Protein AF-A0A7K3GV47-F1 (afdb_monomer_lite)

Radius of gyration: 21.86 Å; chains: 1; bounding box: 59×22×57 Å

Secondary structure (DSSP, 8-state):
-PPEETTTTEEPPPHHHHHHHHHHHHHHHS--PPPHHHHHHHHHHHHHHHHHHHHHHHHHHHHHHHHHHHHHTTTTTHHHHHHHHHHHHHTTPPPPHHHHHHHHHTTTSHHHHHHHHHTSPPPPPPPP-----

Foldseek 3Di:
DFDDDDLQLATDDDPLLVVLVVVVVVCVVPPDDDDPVSVVSNVVSVVVVVVSVVSNVVSVVVLVVVLVVLLVPPPVSVVVNLVSVVVCVVSVHQDDPSLLVSLVVVCVDPSSVVSNVVNDDPDPPDPPPPDDD

Structure (mmCIF, N/CA/C/O backbone):
data_AF-A0A7K3GV47-F1
#
_entry.id   AF-A0A7K3GV47-F1
#
loop_
_atom_site.group_PDB
_atom_site.id
_atom_site.type_symbol
_atom_site.label_atom_id
_atom_site.label_alt_id
_atom_site.label_comp_id
_atom_site.label_asym_id
_atom_site.label_entity_id
_atom_site.label_seq_id
_atom_site.pdbx_PDB_ins_code
_atom_site.Cartn_x
_atom_site.Cartn_y
_atom_site.Cartn_z
_atom_site.occupancy
_atom_site.B_iso_or_equiv
_atom_site.auth_seq_id
_atom_site.auth_comp_id
_atom_site.auth_asym_id
_atom_site.auth_atom_id
_atom_site.pdbx_PDB_model_num
ATOM 1 N N . MET A 1 1 ? -1.415 2.632 23.707 1.00 50.28 1 MET A N 1
ATOM 2 C CA . MET A 1 1 ? -0.421 3.360 22.890 1.00 50.28 1 MET A CA 1
ATOM 3 C C . MET A 1 1 ? -0.250 2.549 21.623 1.00 50.28 1 MET A C 1
ATOM 5 O O . MET A 1 1 ? 0.336 1.471 21.695 1.00 50.28 1 MET A O 1
ATOM 9 N N . PRO A 1 2 ? -0.820 3.017 20.509 1.00 58.38 2 PRO A N 1
ATOM 10 C CA . PRO A 1 2 ? -0.684 2.372 19.213 1.00 58.38 2 PRO A CA 1
ATOM 11 C C . PRO A 1 2 ? 0.798 2.353 18.831 1.00 58.38 2 PRO A C 1
ATOM 13 O O . PRO A 1 2 ? 1.497 3.357 18.971 1.00 58.38 2 PRO A O 1
ATOM 16 N N . THR A 1 3 ? 1.301 1.192 18.425 1.00 55.56 3 THR A N 1
ATOM 17 C CA . THR A 1 3 ? 2.709 1.010 18.069 1.00 55.56 3 THR A CA 1
ATOM 18 C C . THR A 1 3 ? 2.894 1.166 16.560 1.00 55.56 3 THR A C 1
ATOM 20 O O . THR A 1 3 ? 2.091 0.637 15.784 1.00 55.56 3 THR A O 1
ATOM 23 N N . PRO A 1 4 ? 3.935 1.887 16.106 1.00 55.78 4 PRO A N 1
ATOM 24 C CA . PRO A 1 4 ? 4.261 1.937 14.689 1.00 55.78 4 PRO A CA 1
ATOM 25 C C . PRO A 1 4 ? 4.755 0.555 14.241 1.00 55.78 4 PRO A C 1
ATOM 27 O O . PRO A 1 4 ? 5.655 -0.014 14.858 1.00 55.78 4 PRO A O 1
ATOM 30 N N . TYR A 1 5 ? 4.186 0.014 13.162 1.00 53.00 5 TYR A N 1
ATOM 31 C CA . TYR A 1 5 ? 4.693 -1.196 12.513 1.00 53.00 5 TYR A CA 1
ATOM 32 C C . TYR A 1 5 ? 5.016 -0.939 11.040 1.00 53.00 5 TYR A C 1
ATOM 34 O O . TYR A 1 5 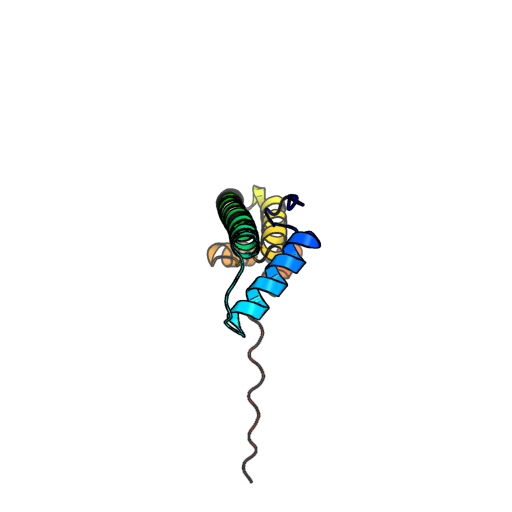? 4.199 -0.417 10.282 1.00 53.00 5 TYR A O 1
ATOM 42 N N . GLY A 1 6 ? 6.200 -1.410 10.636 1.00 53.53 6 GLY A N 1
ATOM 43 C CA . GLY A 1 6 ? 6.650 -1.494 9.247 1.00 53.53 6 GLY A CA 1
ATOM 44 C C . GLY A 1 6 ? 7.177 -0.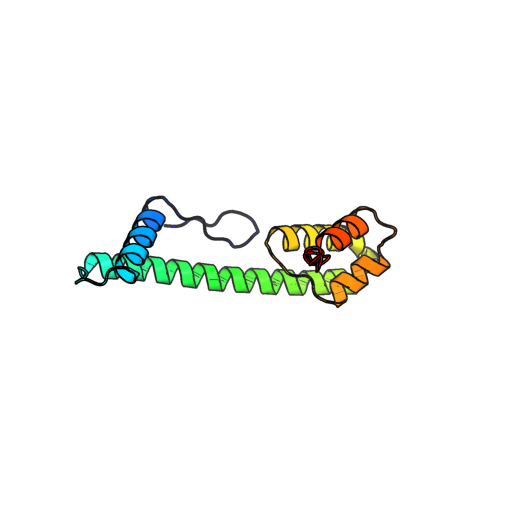184 8.655 1.00 53.53 6 GLY A C 1
ATOM 45 O O . GLY A 1 6 ? 6.874 0.911 9.117 1.00 53.53 6 GLY A O 1
ATOM 46 N N . THR A 1 7 ? 7.931 -0.300 7.562 1.00 55.22 7 THR A N 1
ATOM 47 C CA . THR A 1 7 ? 8.474 0.807 6.744 1.00 55.22 7 THR A CA 1
ATOM 48 C C . THR A 1 7 ? 7.409 1.716 6.108 1.00 55.22 7 THR A C 1
ATOM 50 O O . THR A 1 7 ? 7.749 2.657 5.400 1.00 55.22 7 THR A O 1
ATOM 53 N N . ARG A 1 8 ? 6.115 1.454 6.344 1.00 59.69 8 ARG A N 1
ATOM 54 C CA . ARG A 1 8 ? 4.981 2.005 5.582 1.00 59.69 8 ARG A CA 1
ATOM 55 C C . ARG A 1 8 ? 4.220 3.138 6.279 1.00 59.69 8 ARG A C 1
ATOM 57 O O . ARG A 1 8 ? 3.255 3.638 5.712 1.00 59.69 8 ARG A O 1
ATOM 64 N N . GLY A 1 9 ? 4.615 3.535 7.492 1.00 60.41 9 GLY A N 1
ATOM 65 C CA . GLY A 1 9 ? 4.028 4.704 8.163 1.00 60.41 9 GLY A CA 1
ATOM 66 C C . GLY A 1 9 ? 2.566 4.555 8.590 1.00 60.41 9 GLY A C 1
ATOM 67 O O . GLY A 1 9 ? 1.866 5.556 8.709 1.00 60.41 9 GLY A O 1
ATOM 68 N N . GLY A 1 10 ? 2.082 3.321 8.751 1.00 65.00 10 GLY A N 1
ATOM 69 C CA . GLY A 1 10 ? 0.716 3.032 9.185 1.00 65.00 10 GLY A CA 1
ATOM 70 C C . GLY A 1 10 ? 0.607 2.846 10.699 1.00 65.00 10 GLY A C 1
ATOM 71 O O . GLY A 1 10 ? 1.544 2.393 11.356 1.00 65.00 10 GLY A O 1
ATOM 72 N N . MET A 1 11 ? -0.568 3.157 11.243 1.00 73.31 11 MET A N 1
ATOM 73 C CA . MET A 1 11 ? -0.922 2.905 12.639 1.00 73.31 11 MET A CA 1
ATOM 74 C C . MET A 1 11 ? -1.562 1.522 12.787 1.00 73.31 11 MET A C 1
ATOM 76 O O . MET A 1 11 ? -2.471 1.176 12.032 1.00 73.31 11 MET A O 1
ATOM 80 N N . ALA A 1 12 ? -1.132 0.752 13.787 1.00 77.56 12 ALA A N 1
ATOM 81 C CA . ALA A 1 12 ? -1.847 -0.438 14.234 1.00 77.56 12 ALA A CA 1
ATOM 82 C C . ALA A 1 12 ? -2.675 -0.098 15.482 1.00 77.56 12 ALA A C 1
ATOM 84 O O . ALA A 1 12 ? -2.148 0.434 16.460 1.00 77.56 12 ALA A O 1
ATOM 85 N N . PHE A 1 13 ? -3.972 -0.406 15.458 1.00 78.81 13 PHE A N 1
ATOM 86 C CA . PHE A 1 13 ? -4.830 -0.241 16.630 1.00 78.81 13 PHE A CA 1
ATOM 87 C C . PHE A 1 13 ? -4.715 -1.448 17.561 1.00 78.81 13 PHE A C 1
ATOM 89 O O . PHE A 1 13 ? -4.843 -2.592 17.122 1.00 78.81 13 PHE A O 1
ATOM 96 N N . GLY A 1 14 ? -4.534 -1.191 18.856 1.00 84.94 14 GLY A N 1
ATOM 97 C CA . GLY A 1 14 ? -4.707 -2.200 19.891 1.00 84.94 14 GLY A CA 1
ATOM 98 C C . GLY A 1 14 ? -6.183 -2.425 20.221 1.00 84.94 14 GLY A C 1
ATOM 99 O O . GLY A 1 14 ? -7.076 -1.691 19.789 1.00 84.94 14 GLY A O 1
ATOM 100 N N . ALA A 1 15 ? -6.458 -3.451 21.030 1.00 88.56 15 ALA A N 1
ATOM 101 C CA . ALA A 1 15 ? -7.822 -3.782 21.445 1.00 88.56 15 ALA A CA 1
ATOM 102 C C . ALA A 1 15 ? -8.520 -2.613 22.168 1.00 88.56 15 ALA A C 1
ATOM 104 O O . ALA A 1 15 ? -9.721 -2.406 21.998 1.00 88.56 15 ALA A O 1
ATOM 105 N N . GLN A 1 16 ? -7.770 -1.826 22.946 1.00 87.75 16 GLN A N 1
ATOM 106 C CA . GLN A 1 16 ? -8.307 -0.669 23.657 1.00 87.75 16 GLN A CA 1
ATOM 107 C C . GLN A 1 16 ? -8.717 0.440 22.687 1.00 87.75 16 GLN A C 1
ATOM 109 O O . GLN A 1 16 ? -9.842 0.933 22.767 1.00 87.75 16 GLN A O 1
ATOM 114 N N . GLU A 1 17 ? -7.846 0.796 21.744 1.00 90.12 17 GLU A N 1
ATOM 115 C CA . GLU A 1 17 ? -8.137 1.815 20.742 1.00 90.12 17 GLU A CA 1
ATOM 116 C C . GLU A 1 17 ? -9.339 1.409 19.863 1.00 90.12 17 GLU A C 1
ATOM 118 O O . GLU A 1 17 ? -10.220 2.230 19.606 1.00 90.12 17 GLU A O 1
ATOM 123 N N . LEU A 1 18 ? -9.460 0.125 19.496 1.00 93.19 18 LEU A N 1
ATOM 124 C CA . LEU A 1 18 ? -10.627 -0.397 18.767 1.00 93.19 18 LEU A CA 1
ATOM 125 C C . LEU A 1 18 ? -11.923 -0.323 19.585 1.00 93.19 18 LEU A C 1
ATOM 127 O O . LEU A 1 18 ? -12.979 0.023 19.051 1.00 93.19 18 LEU A O 1
ATOM 131 N N . CYS A 1 19 ? -11.866 -0.621 20.883 1.00 91.12 19 CYS A N 1
ATOM 132 C CA . CYS A 1 19 ? -13.016 -0.479 21.773 1.00 91.12 19 CYS A CA 1
ATOM 133 C C . CYS A 1 19 ? -13.469 0.982 21.894 1.00 91.12 19 CYS A C 1
ATOM 135 O O . CYS A 1 19 ? -14.673 1.246 21.876 1.00 91.12 19 CYS A O 1
ATOM 137 N N . VAL A 1 20 ? -12.533 1.930 21.992 1.00 92.12 20 VAL A N 1
ATOM 138 C CA . VAL A 1 20 ? -12.833 3.372 21.995 1.00 92.12 20 VAL A CA 1
ATOM 139 C C . VAL A 1 20 ? -13.464 3.788 20.663 1.00 92.12 20 VAL A C 1
ATOM 141 O O . VAL A 1 20 ? -14.537 4.387 20.674 1.00 92.12 20 VAL A O 1
ATOM 144 N N . LEU A 1 21 ? -12.887 3.386 19.527 1.00 92.06 21 LEU A N 1
ATOM 145 C CA . LEU A 1 21 ? -13.425 3.693 18.198 1.00 92.06 21 LEU A CA 1
ATOM 146 C C . LEU A 1 21 ? -14.849 3.152 18.009 1.00 92.06 21 LEU A C 1
ATOM 148 O O . LEU A 1 21 ? -15.744 3.876 17.575 1.00 92.06 21 LEU A O 1
ATOM 152 N N . ARG A 1 22 ? -15.091 1.891 18.385 1.00 93.69 22 ARG A N 1
ATOM 153 C CA . ARG A 1 22 ? -16.422 1.271 18.313 1.00 93.69 22 ARG A CA 1
ATOM 154 C C . ARG A 1 22 ? -17.446 2.041 19.147 1.00 93.69 22 ARG A C 1
ATOM 156 O O . ARG A 1 22 ? -18.571 2.239 18.689 1.00 93.69 22 ARG A O 1
ATOM 1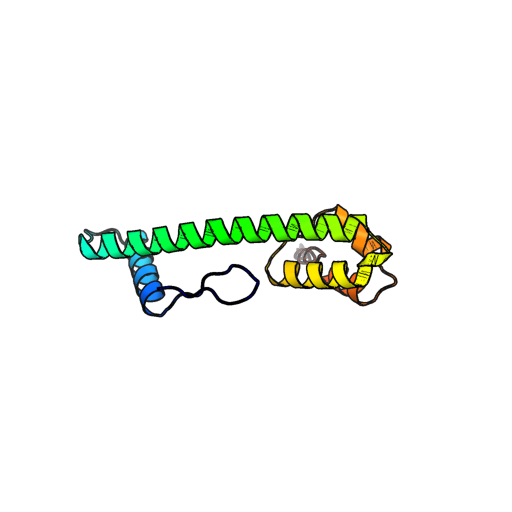63 N N . ARG A 1 23 ? -17.072 2.467 20.361 1.00 91.19 23 ARG A N 1
ATOM 164 C CA . ARG A 1 23 ? -17.936 3.293 21.218 1.00 91.19 23 ARG A CA 1
ATOM 165 C C . ARG A 1 23 ? -18.233 4.631 20.546 1.00 91.19 23 ARG A C 1
ATOM 167 O O . ARG A 1 23 ? -19.405 4.959 20.400 1.00 91.19 23 ARG A O 1
ATOM 174 N N . ALA A 1 24 ? -17.215 5.347 20.072 1.00 90.81 24 ALA A N 1
ATOM 175 C CA . ALA A 1 24 ? -17.383 6.628 19.387 1.00 90.81 24 ALA A CA 1
ATOM 176 C C . ALA A 1 24 ? -18.337 6.525 18.181 1.00 90.81 24 ALA A C 1
ATOM 178 O O . ALA A 1 24 ? -19.261 7.327 18.052 1.00 90.81 24 ALA A O 1
ATOM 179 N N . LEU A 1 25 ? -18.192 5.484 17.351 1.00 92.06 25 LEU A N 1
ATOM 180 C CA . LEU A 1 25 ? -19.088 5.232 16.216 1.00 92.06 25 LEU A CA 1
ATOM 181 C C . LEU A 1 25 ? -20.530 4.941 16.656 1.00 92.06 25 LEU A C 1
ATOM 183 O O . LEU A 1 25 ? -21.470 5.494 16.088 1.00 92.06 25 LEU A O 1
ATOM 187 N N . ALA A 1 26 ? -20.727 4.122 17.693 1.00 91.19 26 ALA A N 1
ATOM 188 C CA . ALA A 1 26 ? -22.062 3.852 18.227 1.00 91.19 26 ALA A CA 1
ATOM 189 C C . ALA A 1 26 ? -22.756 5.130 18.735 1.00 91.19 26 ALA A C 1
ATOM 191 O O . ALA A 1 26 ? -23.972 5.258 18.597 1.00 91.19 26 ALA A O 1
ATOM 192 N N . ARG A 1 27 ? -21.988 6.088 19.274 1.00 86.56 27 ARG A N 1
ATOM 193 C CA . ARG A 1 27 ? -22.487 7.406 19.705 1.00 86.56 27 ARG A CA 1
ATOM 194 C C . ARG A 1 27 ? -22.814 8.333 18.547 1.00 86.56 27 ARG A C 1
ATOM 196 O O . ARG A 1 27 ? -23.830 9.014 18.609 1.00 86.56 27 ARG A O 1
ATOM 203 N N . ALA A 1 28 ? -21.999 8.334 17.496 1.00 88.81 28 ALA A N 1
ATOM 204 C CA . ALA A 1 28 ? -22.295 9.091 16.282 1.00 88.81 28 ALA A CA 1
ATOM 205 C C . ALA A 1 28 ? -23.617 8.636 15.635 1.00 88.81 28 ALA A C 1
ATOM 207 O O . ALA A 1 28 ? -24.344 9.454 15.081 1.00 88.81 28 ALA A O 1
ATOM 208 N N . LEU A 1 29 ? -23.947 7.343 15.749 1.00 93.56 29 LEU A N 1
ATOM 209 C CA . LEU A 1 29 ? -25.204 6.774 15.255 1.00 93.56 29 LEU A CA 1
ATOM 210 C C . LEU A 1 29 ? -26.388 6.980 16.213 1.00 93.56 29 LEU A C 1
ATOM 212 O O . LEU A 1 29 ? -27.514 7.127 15.752 1.00 93.56 29 LEU A O 1
ATOM 216 N N . ASN A 1 30 ? -26.147 6.984 17.529 1.00 91.12 30 ASN A N 1
ATOM 217 C CA . ASN A 1 30 ? -27.177 7.145 18.559 1.00 91.12 30 ASN A CA 1
ATOM 218 C C . ASN A 1 30 ? -26.740 8.195 19.597 1.00 91.12 30 ASN A C 1
ATOM 220 O O . ASN A 1 30 ? -26.128 7.843 20.617 1.00 91.12 30 ASN A O 1
ATOM 224 N N . PRO A 1 31 ? -27.034 9.484 19.352 1.00 85.94 31 PRO A N 1
ATOM 225 C CA . PRO A 1 31 ? -26.570 10.563 20.206 1.00 85.94 31 PRO A CA 1
ATOM 226 C C . PRO A 1 31 ? -27.231 10.499 21.585 1.00 85.94 31 PRO A C 1
ATOM 228 O O . PRO A 1 31 ? -28.449 10.425 21.725 1.00 85.94 31 PRO A O 1
ATOM 231 N N . SER A 1 32 ? -26.407 10.534 22.627 1.00 83.88 32 SER A N 1
ATOM 232 C CA . SER A 1 32 ? -26.830 10.590 24.029 1.00 83.88 32 SER A CA 1
ATOM 233 C C . SER A 1 32 ? -25.744 11.328 24.842 1.00 83.88 32 SER A C 1
ATOM 235 O O . SER A 1 32 ? -24.665 11.605 24.298 1.00 83.88 32 SER A O 1
ATOM 237 N N . PRO A 1 33 ? -25.981 11.690 26.116 1.00 85.19 33 PRO A N 1
ATOM 238 C CA . PRO A 1 33 ? -24.989 12.376 26.950 1.00 85.19 33 PRO A CA 1
ATOM 239 C C . PRO A 1 33 ? -23.756 11.502 27.208 1.00 85.19 33 PRO A C 1
ATOM 241 O O . PRO A 1 33 ? -23.902 10.346 27.603 1.00 85.19 33 PRO A O 1
ATOM 244 N N . VAL A 1 34 ? -22.560 12.030 26.942 1.00 88.19 34 VAL A N 1
ATOM 245 C CA . VAL A 1 34 ? -21.263 11.340 27.093 1.00 88.19 34 VAL A CA 1
ATOM 246 C C . VAL A 1 34 ? -20.601 11.786 28.397 1.00 88.19 34 VAL A C 1
ATOM 248 O O . VAL A 1 34 ? -20.713 12.957 28.767 1.00 88.19 34 VAL A O 1
ATOM 251 N N . SER A 1 35 ? -19.923 10.877 29.101 1.00 90.19 35 SER A N 1
ATOM 252 C CA . SER A 1 35 ? -19.164 11.251 30.300 1.00 90.19 35 SER A CA 1
ATOM 253 C C . SER A 1 35 ? -17.884 12.021 29.938 1.00 90.19 35 SER A C 1
ATOM 255 O O . SER A 1 35 ? -17.359 11.906 28.830 1.00 90.19 35 SER A O 1
ATOM 257 N N . ALA A 1 36 ? -17.336 12.797 30.877 1.00 92.00 36 ALA A N 1
ATOM 258 C CA . ALA A 1 36 ? -16.082 13.520 30.641 1.00 92.00 36 ALA A CA 1
ATOM 259 C C . ALA A 1 36 ? -14.905 12.573 30.317 1.00 92.00 36 ALA A C 1
ATOM 261 O O . ALA A 1 36 ? -14.068 12.893 29.477 1.00 92.00 36 ALA A O 1
ATOM 262 N N . GLU A 1 37 ? -14.866 11.391 30.937 1.00 90.31 37 GLU A N 1
ATOM 263 C CA . GLU A 1 37 ? -13.829 10.379 30.699 1.00 90.31 37 GLU A CA 1
ATOM 264 C C . GLU A 1 37 ? -13.935 9.769 29.296 1.00 90.31 37 GLU A C 1
ATOM 266 O O . GLU A 1 37 ? -12.939 9.662 28.585 1.00 90.31 37 GLU A O 1
ATOM 271 N N . GLU A 1 38 ? -15.150 9.444 28.848 1.00 88.88 38 GLU A N 1
ATOM 272 C CA . GLU A 1 38 ? -15.385 8.918 27.500 1.00 88.88 38 GLU A CA 1
ATOM 273 C C . GLU A 1 38 ? -15.054 9.949 26.416 1.00 88.88 38 GLU A C 1
ATOM 275 O O . GLU A 1 38 ? -14.505 9.597 25.369 1.00 88.88 38 GLU A O 1
ATOM 280 N N . ALA A 1 39 ? -15.355 11.226 26.669 1.00 90.88 39 ALA A N 1
ATOM 281 C CA . ALA A 1 39 ? -14.954 12.313 25.786 1.00 90.88 39 ALA A CA 1
ATOM 282 C C . ALA A 1 39 ? -13.422 12.423 25.711 1.00 90.88 39 ALA A C 1
ATOM 284 O O . ALA A 1 39 ? -12.867 12.501 24.615 1.00 90.88 39 ALA A O 1
ATOM 285 N N . GLN A 1 40 ? -12.730 12.345 26.852 1.00 92.69 40 GLN A N 1
ATOM 286 C CA . GLN A 1 40 ? -11.268 12.399 26.907 1.00 92.69 40 GLN A CA 1
ATOM 287 C C . GLN A 1 40 ? -10.604 11.191 26.225 1.00 92.69 40 GLN A C 1
ATOM 289 O O . GLN A 1 40 ? -9.585 11.347 25.554 1.00 92.69 40 GLN A O 1
ATOM 294 N N . ASP A 1 41 ? -11.166 9.987 26.356 1.00 92.06 41 ASP A N 1
ATOM 295 C CA . ASP A 1 41 ? -10.725 8.795 25.619 1.00 92.06 41 ASP A CA 1
ATOM 296 C C . ASP A 1 41 ? -10.799 9.006 24.105 1.00 92.06 41 ASP A C 1
ATOM 298 O O . ASP A 1 41 ? -9.851 8.687 23.383 1.00 92.06 41 ASP A O 1
ATOM 302 N N . CYS A 1 42 ? -11.915 9.558 23.623 1.00 91.25 42 CYS A N 1
ATOM 303 C CA . CYS A 1 42 ? -12.102 9.834 22.202 1.00 91.25 42 CYS A CA 1
ATOM 304 C C . CYS A 1 42 ? -11.122 10.901 21.701 1.00 91.25 42 CYS A C 1
ATOM 306 O O . CYS A 1 42 ? -10.551 10.726 20.627 1.00 91.25 42 CYS A O 1
ATOM 308 N N . LEU A 1 43 ? -10.887 11.962 22.481 1.00 93.06 43 LEU A N 1
ATOM 309 C CA . LEU A 1 43 ? -9.920 13.009 22.139 1.00 93.06 43 LEU A CA 1
ATOM 310 C C . LEU A 1 43 ? -8.495 12.454 22.042 1.00 93.06 43 LEU A C 1
ATOM 312 O O . LEU A 1 43 ? -7.825 12.677 21.040 1.00 93.06 43 LEU A O 1
ATOM 316 N N . ARG A 1 44 ? -8.059 11.645 23.016 1.00 91.62 44 ARG A N 1
ATOM 317 C CA . ARG A 1 44 ? -6.730 11.007 22.979 1.00 91.62 44 ARG A CA 1
ATOM 318 C C . ARG A 1 44 ? -6.553 10.090 21.767 1.00 91.62 44 ARG A C 1
ATOM 320 O O . ARG A 1 44 ? -5.475 10.041 21.171 1.00 91.62 44 ARG A O 1
ATOM 327 N N . LEU A 1 45 ? -7.602 9.350 21.401 1.00 91.56 45 LEU A N 1
ATOM 328 C CA . LEU A 1 45 ? -7.582 8.522 20.197 1.00 91.56 45 LEU A CA 1
ATOM 329 C C . LEU A 1 45 ? -7.510 9.382 18.926 1.00 91.56 45 LEU A C 1
ATOM 331 O O . LEU A 1 45 ? -6.743 9.047 18.027 1.00 91.56 45 LEU A O 1
ATOM 335 N N . ALA A 1 46 ? -8.269 10.479 18.860 1.00 91.31 46 ALA A N 1
ATOM 336 C CA . ALA A 1 46 ? -8.252 11.407 17.731 1.00 91.31 46 ALA A CA 1
ATOM 337 C C . ALA A 1 46 ? -6.875 12.064 17.549 1.00 91.31 46 ALA A C 1
ATOM 339 O O . ALA A 1 46 ? -6.335 12.032 16.452 1.00 91.31 46 ALA A O 1
ATOM 340 N N . GLU A 1 47 ? -6.246 12.541 18.625 1.00 92.31 47 GLU A N 1
ATOM 341 C CA . GLU A 1 47 ? -4.888 13.103 18.582 1.00 92.31 47 GLU A CA 1
ATOM 342 C C . GLU A 1 47 ? -3.857 12.080 18.081 1.00 92.31 47 GLU A C 1
ATOM 344 O O . GLU A 1 47 ? -3.009 12.395 17.245 1.00 92.31 47 GLU A O 1
ATOM 349 N N . SER A 1 48 ? -3.955 10.830 18.551 1.00 88.81 48 SER A N 1
ATOM 350 C CA . SER A 1 48 ? -3.082 9.741 18.091 1.00 88.81 48 SER A CA 1
ATOM 351 C C . SER A 1 48 ? -3.277 9.442 16.599 1.00 88.81 48 SER A C 1
ATOM 353 O O . SER A 1 48 ? -2.317 9.117 15.900 1.00 88.81 48 SER A O 1
ATOM 355 N N . LEU A 1 49 ? -4.517 9.544 16.111 1.00 89.06 49 LEU A N 1
ATOM 356 C CA . LEU A 1 49 ? -4.853 9.362 14.702 1.00 89.06 49 LEU A CA 1
ATOM 357 C C . LEU A 1 49 ? -4.328 10.502 13.838 1.00 89.06 49 LEU A C 1
ATOM 359 O O . LEU A 1 49 ? -3.716 10.238 12.806 1.00 89.06 49 LEU A O 1
ATOM 363 N N . ASP A 1 50 ? -4.522 11.744 14.269 1.00 90.12 50 ASP A N 1
ATOM 364 C CA . ASP A 1 50 ? -4.038 12.924 13.559 1.00 90.12 50 ASP A CA 1
ATOM 365 C C . ASP A 1 50 ? -2.513 12.896 13.429 1.00 90.12 50 ASP A C 1
ATOM 367 O O . ASP A 1 50 ? -1.970 13.181 12.360 1.00 90.12 50 ASP A O 1
ATOM 371 N N . GLU A 1 51 ? -1.809 12.485 14.486 1.00 90.38 51 GLU A N 1
ATOM 372 C CA . GLU A 1 51 ? -0.358 12.316 14.443 1.00 90.38 51 GLU A CA 1
ATOM 373 C C . GLU A 1 51 ? 0.062 11.237 13.441 1.00 90.38 51 GLU A C 1
ATOM 375 O O . GLU A 1 51 ? 0.908 11.483 12.578 1.00 90.38 51 GLU A O 1
ATOM 380 N N . ALA A 1 52 ? -0.577 10.065 13.483 1.00 86.44 52 ALA A N 1
ATOM 381 C CA . ALA A 1 52 ? -0.305 9.002 12.522 1.00 86.44 52 ALA A CA 1
ATOM 382 C C . ALA A 1 52 ? -0.602 9.433 11.075 1.00 86.44 52 ALA A C 1
ATOM 384 O O . ALA A 1 52 ? 0.153 9.098 10.162 1.00 86.44 52 ALA A O 1
ATOM 385 N N . MET A 1 53 ? -1.670 10.204 10.851 1.00 85.88 53 MET A N 1
ATOM 386 C CA . MET A 1 53 ? -2.012 10.749 9.537 1.00 85.88 53 MET A CA 1
ATOM 387 C C . MET A 1 53 ? -0.960 11.747 9.043 1.00 85.88 53 MET A C 1
ATOM 389 O O . MET A 1 53 ? -0.571 11.687 7.874 1.00 85.88 53 MET A O 1
ATOM 393 N N . ARG A 1 54 ? -0.467 12.635 9.916 1.00 89.06 54 ARG A N 1
ATOM 394 C CA . ARG A 1 54 ? 0.612 13.578 9.580 1.00 89.06 54 ARG A CA 1
ATOM 395 C C . ARG A 1 54 ? 1.906 12.855 9.226 1.00 89.06 54 ARG A C 1
ATOM 397 O O . ARG A 1 54 ? 2.503 13.162 8.193 1.00 89.06 54 ARG A O 1
ATOM 404 N N . GLU A 1 55 ? 2.315 11.877 10.027 1.00 90.38 55 GLU A N 1
ATOM 405 C CA . GLU A 1 55 ? 3.546 11.129 9.762 1.00 90.38 55 GLU A CA 1
ATOM 406 C C . GLU A 1 55 ? 3.417 10.257 8.504 1.00 90.38 55 GLU A C 1
ATOM 408 O O . GLU A 1 55 ? 4.321 10.231 7.669 1.00 90.38 55 GLU A O 1
ATOM 413 N N . SER A 1 56 ? 2.258 9.632 8.278 1.00 84.62 56 SER A N 1
ATOM 414 C CA . SER A 1 56 ? 1.979 8.908 7.032 1.00 84.62 56 SER A CA 1
ATOM 415 C C . SER A 1 56 ? 2.076 9.824 5.805 1.00 84.62 56 SER A C 1
ATOM 417 O O . SER A 1 56 ? 2.690 9.460 4.798 1.00 84.62 56 SER A O 1
ATOM 419 N N . ALA A 1 57 ? 1.540 11.049 5.888 1.00 86.44 57 ALA A N 1
ATOM 420 C CA . ALA A 1 57 ? 1.652 12.035 4.815 1.00 86.44 57 ALA A CA 1
ATOM 421 C C . ALA A 1 57 ? 3.111 12.441 4.555 1.00 86.44 57 ALA A C 1
ATOM 423 O O . ALA A 1 57 ? 3.526 12.539 3.397 1.00 86.44 57 ALA A O 1
ATOM 424 N N . ARG A 1 58 ? 3.907 12.620 5.615 1.00 89.50 58 ARG A N 1
ATOM 425 C CA . ARG A 1 58 ? 5.340 12.920 5.518 1.00 89.50 58 ARG A CA 1
ATOM 426 C C . ARG A 1 58 ? 6.115 11.793 4.834 1.00 89.50 58 ARG A C 1
ATOM 428 O O . ARG A 1 58 ? 6.869 12.055 3.897 1.00 89.50 58 ARG A O 1
ATOM 435 N N . LEU A 1 59 ? 5.905 10.546 5.253 1.00 87.31 59 LEU A N 1
ATOM 436 C CA . LEU A 1 59 ? 6.555 9.375 4.657 1.00 87.31 59 LEU A CA 1
ATOM 437 C C . LEU A 1 59 ? 6.143 9.189 3.194 1.00 87.31 59 LEU A C 1
ATOM 439 O O . LEU A 1 59 ? 6.986 8.916 2.339 1.00 87.31 59 LEU A O 1
ATOM 443 N N . ARG A 1 60 ? 4.867 9.428 2.875 1.00 85.62 60 ARG A N 1
ATOM 444 C CA . ARG A 1 60 ? 4.383 9.416 1.491 1.00 85.62 60 ARG A CA 1
ATOM 445 C C . ARG A 1 60 ? 5.056 10.492 0.640 1.00 85.62 60 ARG A C 1
ATOM 447 O O . ARG A 1 60 ? 5.409 10.205 -0.500 1.00 85.62 60 ARG A O 1
ATOM 454 N N . ALA A 1 61 ? 5.242 11.704 1.162 1.00 89.31 61 ALA A N 1
ATOM 455 C CA . ALA A 1 61 ? 5.932 12.771 0.439 1.00 89.31 61 ALA A CA 1
ATOM 456 C C . ALA A 1 61 ? 7.387 12.389 0.121 1.00 89.31 61 ALA A C 1
ATOM 458 O O . ALA A 1 61 ? 7.836 12.581 -1.010 1.00 89.31 61 ALA A O 1
ATOM 459 N N . PHE A 1 62 ? 8.092 11.781 1.081 1.00 90.00 62 PHE A N 1
ATOM 460 C CA . PHE A 1 62 ? 9.445 11.266 0.867 1.00 90.00 62 PHE A CA 1
ATOM 461 C C . PHE A 1 62 ? 9.479 10.168 -0.206 1.00 90.00 62 PHE A C 1
ATOM 463 O O . PHE A 1 62 ? 10.266 10.251 -1.145 1.00 90.00 62 PHE A O 1
ATOM 470 N N . LEU A 1 63 ? 8.578 9.184 -0.124 1.00 89.44 63 LEU A N 1
ATOM 471 C CA . LEU A 1 63 ? 8.483 8.101 -1.106 1.00 89.44 63 LEU A CA 1
ATOM 472 C C . LEU A 1 63 ? 8.213 8.623 -2.524 1.00 89.44 63 LEU A C 1
ATOM 474 O O . LEU A 1 63 ? 8.813 8.142 -3.482 1.00 89.44 63 LEU A O 1
ATOM 478 N N . VAL A 1 64 ? 7.329 9.615 -2.677 1.00 90.31 64 VAL A N 1
ATOM 479 C CA . VAL A 1 64 ? 7.026 10.217 -3.987 1.00 90.31 64 VAL A CA 1
ATOM 480 C C . VAL A 1 64 ? 8.242 10.955 -4.549 1.00 90.31 64 VAL A C 1
ATOM 482 O O . VAL A 1 64 ? 8.536 10.830 -5.739 1.00 90.31 64 VAL A O 1
ATOM 485 N N . ALA A 1 65 ? 8.974 11.686 -3.706 1.00 94.00 65 ALA A N 1
ATOM 486 C CA . ALA A 1 65 ? 10.217 12.336 -4.112 1.00 94.00 65 ALA A CA 1
ATOM 487 C C . ALA A 1 65 ? 11.274 11.308 -4.549 1.00 94.00 65 ALA A C 1
ATOM 489 O O . ALA A 1 65 ? 11.944 11.497 -5.567 1.00 94.00 65 ALA A O 1
ATOM 490 N N . ASP A 1 66 ? 11.377 10.188 -3.834 1.00 94.75 66 ASP A N 1
ATOM 491 C CA . ASP A 1 66 ? 12.278 9.102 -4.197 1.00 94.75 66 ASP A CA 1
ATOM 492 C C . ASP A 1 66 ? 11.874 8.423 -5.506 1.00 94.75 66 ASP A C 1
ATOM 494 O O . ASP A 1 66 ? 12.729 8.232 -6.369 1.00 94.75 66 ASP A O 1
ATOM 498 N N . LEU A 1 67 ? 10.589 8.149 -5.737 1.00 95.38 67 LEU A N 1
ATOM 499 C CA . LEU A 1 67 ? 10.122 7.628 -7.025 1.00 95.38 67 LEU A CA 1
ATOM 500 C C . LEU A 1 67 ? 10.506 8.549 -8.189 1.00 95.38 67 LEU A C 1
ATOM 502 O O . LEU A 1 67 ? 11.011 8.067 -9.203 1.00 95.38 67 LEU A O 1
ATOM 506 N N . ALA A 1 68 ? 10.337 9.865 -8.034 1.00 95.88 68 ALA A N 1
ATOM 507 C CA . ALA A 1 68 ? 10.743 10.837 -9.047 1.00 95.88 68 ALA A CA 1
ATOM 508 C C . ALA A 1 68 ? 12.262 10.812 -9.292 1.00 95.88 68 ALA A C 1
ATOM 510 O O . ALA A 1 68 ? 12.706 10.809 -10.441 1.00 95.88 68 ALA A O 1
ATOM 511 N N . ARG A 1 69 ? 13.064 10.725 -8.224 1.00 97.25 69 ARG A N 1
ATOM 512 C CA . ARG A 1 69 ? 14.529 10.627 -8.296 1.00 97.25 69 ARG A CA 1
ATOM 513 C C . ARG A 1 69 ? 14.989 9.358 -9.013 1.00 97.25 69 ARG A C 1
ATOM 515 O O . ARG A 1 69 ? 15.842 9.433 -9.895 1.00 97.25 69 ARG A O 1
ATOM 522 N N . TYR A 1 70 ? 14.415 8.204 -8.675 1.00 97.56 70 TYR A N 1
ATOM 523 C CA . TYR A 1 70 ? 14.708 6.946 -9.360 1.00 97.56 70 TYR A CA 1
ATOM 524 C C . TYR A 1 70 ? 14.272 7.007 -10.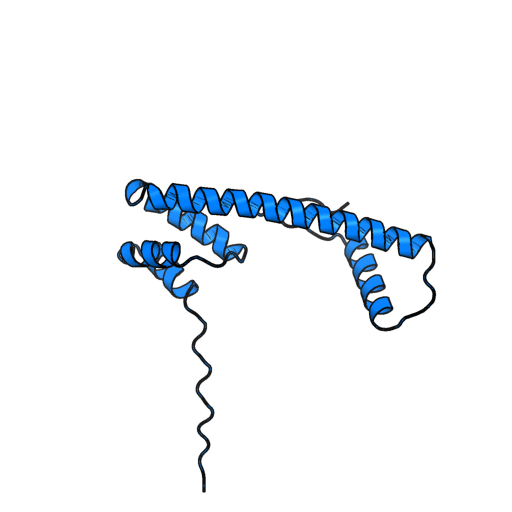825 1.00 97.56 70 TYR A C 1
ATOM 526 O O . TYR A 1 70 ? 15.048 6.618 -11.692 1.00 97.56 70 TYR A O 1
ATOM 534 N N . ARG A 1 71 ? 13.087 7.550 -11.124 1.00 96.81 71 ARG A N 1
ATOM 535 C CA . ARG A 1 71 ? 12.585 7.698 -12.497 1.00 96.81 71 ARG A CA 1
ATOM 536 C C . ARG A 1 71 ? 13.489 8.582 -13.360 1.00 96.81 71 ARG A C 1
ATOM 538 O O . ARG A 1 71 ? 13.772 8.223 -14.498 1.00 96.81 71 ARG A O 1
ATOM 545 N N . ALA A 1 72 ? 13.982 9.697 -12.821 1.00 96.94 72 ALA A N 1
ATOM 546 C CA . ALA A 1 72 ? 14.874 10.615 -13.533 1.00 96.94 72 ALA A CA 1
ATOM 547 C C . ALA A 1 72 ? 16.230 9.988 -13.914 1.00 96.94 72 ALA A C 1
ATOM 549 O O . ALA A 1 72 ? 16.876 10.448 -14.851 1.00 96.94 72 ALA A O 1
ATOM 550 N N . ALA A 1 73 ? 16.653 8.935 -13.211 1.00 97.56 73 ALA A N 1
ATOM 551 C CA . ALA A 1 73 ? 17.911 8.227 -13.450 1.00 97.56 73 ALA A CA 1
ATOM 552 C C . ALA A 1 73 ? 17.748 6.947 -14.300 1.00 97.56 73 ALA A C 1
ATOM 554 O O . ALA A 1 73 ? 18.678 6.140 -14.418 1.00 97.56 73 ALA A O 1
ATOM 555 N N . LEU A 1 74 ? 16.571 6.740 -14.899 1.00 96.00 74 LEU A N 1
ATOM 556 C CA . LEU A 1 74 ? 16.349 5.632 -15.821 1.00 96.00 74 LEU A CA 1
ATOM 557 C C . LEU A 1 74 ? 17.209 5.780 -17.093 1.00 96.00 74 LEU A C 1
ATOM 559 O O . LEU A 1 74 ? 17.465 6.896 -17.543 1.00 96.00 74 LEU A O 1
ATOM 563 N N . PRO A 1 75 ? 17.647 4.656 -17.698 1.00 94.25 75 PRO A N 1
ATOM 564 C CA . PRO A 1 75 ? 17.314 3.271 -17.338 1.00 94.25 75 PRO A CA 1
ATOM 565 C C . PRO A 1 75 ? 18.173 2.672 -16.207 1.00 94.25 75 PRO A C 1
ATOM 567 O O . PRO A 1 75 ? 17.866 1.577 -15.740 1.00 94.25 75 PRO A O 1
ATOM 570 N N . GLY A 1 76 ? 19.223 3.363 -15.745 1.00 95.62 76 GLY A N 1
ATOM 571 C CA . GLY A 1 76 ? 20.221 2.819 -14.809 1.00 95.62 76 GLY A CA 1
ATOM 572 C C . GLY A 1 76 ? 19.672 2.407 -13.437 1.00 95.62 76 GLY A C 1
ATOM 573 O O . GLY A 1 76 ? 20.257 1.574 -12.752 1.00 95.62 76 GLY A O 1
ATOM 574 N N . THR A 1 77 ? 18.517 2.939 -13.053 1.00 96.88 77 THR A N 1
ATOM 575 C CA . THR A 1 77 ? 17.827 2.681 -11.781 1.00 96.88 77 THR A CA 1
ATOM 576 C C . THR A 1 77 ? 16.614 1.760 -11.909 1.00 96.88 77 THR A C 1
ATOM 578 O O . THR A 1 77 ? 15.868 1.624 -10.939 1.00 96.88 77 THR A O 1
ATOM 581 N N . ALA A 1 78 ? 16.393 1.114 -13.061 1.00 96.56 78 ALA A N 1
ATOM 582 C CA . ALA A 1 78 ? 15.162 0.367 -13.346 1.00 96.56 78 ALA A CA 1
ATOM 583 C C . ALA A 1 78 ? 14.784 -0.638 -12.245 1.00 96.56 78 ALA A C 1
ATOM 585 O O . ALA A 1 78 ? 13.642 -0.643 -11.795 1.00 96.56 78 ALA A O 1
ATOM 586 N N . THR A 1 79 ? 15.733 -1.434 -11.747 1.00 96.31 79 THR A N 1
ATOM 587 C CA . THR A 1 79 ? 15.473 -2.399 -10.664 1.00 96.31 79 THR A CA 1
ATOM 588 C C . THR A 1 79 ? 14.962 -1.719 -9.392 1.00 96.31 79 THR A C 1
ATOM 590 O O . THR A 1 79 ? 13.964 -2.153 -8.823 1.00 96.31 79 THR A O 1
ATOM 593 N N . GLY A 1 80 ? 15.614 -0.635 -8.962 1.00 96.00 80 GLY A N 1
ATOM 594 C CA . GLY A 1 80 ? 15.227 0.092 -7.752 1.00 96.00 80 GLY A CA 1
ATOM 595 C C . GLY A 1 80 ? 13.921 0.866 -7.921 1.00 96.00 80 GLY A C 1
ATOM 596 O O . GLY A 1 80 ? 13.093 0.868 -7.017 1.00 96.00 80 GLY A O 1
ATOM 597 N N . TYR A 1 81 ? 13.694 1.443 -9.103 1.00 97.31 81 TYR A N 1
ATOM 598 C CA . TYR A 1 81 ? 12.440 2.110 -9.442 1.00 97.31 81 TYR A CA 1
ATOM 599 C C . TYR A 1 81 ? 11.253 1.139 -9.376 1.00 97.31 81 TYR A C 1
ATOM 601 O O . TYR A 1 81 ? 10.252 1.438 -8.732 1.00 97.31 81 TYR A O 1
ATOM 609 N N . LEU A 1 82 ? 11.374 -0.039 -10.000 1.00 97.12 82 LEU A N 1
ATOM 610 C CA . LEU A 1 82 ? 10.302 -1.037 -10.035 1.00 97.12 82 LEU A CA 1
ATOM 611 C C . LEU A 1 82 ? 10.018 -1.624 -8.647 1.00 97.12 82 LEU A C 1
ATOM 613 O O . LEU A 1 82 ? 8.853 -1.797 -8.300 1.00 97.12 82 LEU A O 1
ATOM 617 N N . ALA A 1 83 ? 11.056 -1.890 -7.848 1.00 95.81 83 ALA A N 1
ATOM 618 C CA . ALA A 1 83 ? 10.891 -2.371 -6.476 1.00 95.81 83 ALA A CA 1
ATOM 619 C C . ALA A 1 83 ? 10.185 -1.332 -5.589 1.00 95.81 83 ALA A C 1
ATOM 621 O O . ALA A 1 83 ? 9.221 -1.661 -4.899 1.00 95.81 83 ALA A O 1
ATOM 622 N N . LEU A 1 84 ? 10.620 -0.069 -5.658 1.00 95.19 84 LEU A N 1
ATOM 623 C CA . LEU A 1 84 ? 10.019 1.017 -4.885 1.00 95.19 84 LEU A CA 1
ATOM 624 C C . LEU A 1 84 ? 8.570 1.285 -5.315 1.00 95.19 84 LEU A C 1
ATOM 626 O O . LEU A 1 84 ? 7.703 1.504 -4.471 1.00 95.19 84 LEU A O 1
ATOM 630 N N . LEU A 1 85 ? 8.288 1.240 -6.620 1.00 95.62 85 LEU A N 1
ATOM 631 C CA . LEU A 1 85 ? 6.933 1.422 -7.134 1.00 95.62 85 LEU A CA 1
ATOM 632 C C . LEU A 1 85 ? 6.013 0.271 -6.718 1.00 95.62 85 LEU A C 1
ATOM 634 O O . LEU A 1 85 ? 4.870 0.524 -6.349 1.00 95.62 85 LEU A O 1
ATOM 638 N N . ASP A 1 86 ? 6.486 -0.975 -6.731 1.00 94.75 86 ASP A N 1
ATOM 639 C CA . ASP A 1 86 ? 5.694 -2.114 -6.261 1.00 94.75 86 ASP A CA 1
ATOM 640 C C . ASP A 1 86 ? 5.312 -1.976 -4.780 1.00 94.75 86 ASP A C 1
ATOM 642 O O . ASP A 1 86 ? 4.138 -2.111 -4.417 1.00 94.75 86 ASP A O 1
ATOM 646 N N . GLU A 1 87 ? 6.282 -1.622 -3.931 1.00 90.50 87 GLU A N 1
ATOM 647 C CA . GLU A 1 87 ? 6.032 -1.363 -2.512 1.00 90.50 87 GLU A CA 1
ATOM 648 C C . GLU A 1 87 ? 5.014 -0.230 -2.322 1.00 90.50 87 GLU A C 1
ATOM 650 O O . GLU A 1 87 ? 4.059 -0.371 -1.550 1.00 90.50 87 GLU A O 1
ATOM 655 N N . ALA A 1 88 ? 5.166 0.861 -3.075 1.00 90.38 88 ALA A N 1
ATOM 656 C CA . ALA A 1 88 ? 4.250 1.991 -3.035 1.00 90.38 88 ALA A CA 1
ATOM 657 C C . ALA A 1 88 ? 2.819 1.578 -3.413 1.00 90.38 88 ALA A C 1
ATOM 659 O O . ALA A 1 88 ? 1.866 1.914 -2.705 1.00 90.38 88 ALA A O 1
ATOM 660 N N . LEU A 1 89 ? 2.652 0.825 -4.506 1.00 91.12 89 LEU A N 1
ATOM 661 C CA . LEU A 1 89 ? 1.346 0.328 -4.949 1.00 91.12 89 LEU A CA 1
ATOM 662 C C . LEU A 1 89 ? 0.722 -0.607 -3.906 1.00 91.12 89 LEU A C 1
ATOM 664 O O . LEU A 1 89 ? -0.475 -0.512 -3.637 1.00 91.12 89 LEU A O 1
ATOM 668 N N . GLY A 1 90 ? 1.524 -1.472 -3.278 1.00 87.06 90 GLY A N 1
ATOM 669 C CA . GLY A 1 90 ? 1.086 -2.330 -2.173 1.00 87.06 90 GLY A CA 1
ATOM 670 C C . GLY A 1 90 ? 0.605 -1.550 -0.943 1.00 87.06 90 GLY A C 1
ATOM 671 O O . GLY A 1 90 ? -0.240 -2.039 -0.197 1.00 87.06 90 GLY A O 1
ATOM 672 N N . ALA A 1 91 ? 1.093 -0.322 -0.756 1.00 81.75 91 ALA A N 1
ATOM 673 C CA . ALA A 1 91 ? 0.649 0.606 0.283 1.00 81.75 91 ALA A CA 1
ATOM 674 C C . ALA A 1 91 ? -0.531 1.508 -0.149 1.00 81.75 91 ALA A C 1
ATOM 676 O O . ALA A 1 91 ? -0.928 2.403 0.595 1.00 81.75 91 ALA A O 1
ATOM 677 N N . GLY A 1 92 ? -1.105 1.298 -1.339 1.00 84.81 92 GLY A N 1
ATOM 678 C CA . GLY A 1 92 ? -2.230 2.088 -1.848 1.00 84.81 92 GLY A CA 1
ATOM 679 C C . GLY A 1 92 ? -1.833 3.408 -2.516 1.00 84.81 92 GLY A C 1
ATOM 680 O O . GLY A 1 92 ? -2.693 4.265 -2.750 1.00 84.81 92 GLY A O 1
ATOM 681 N N . HIS A 1 93 ? -0.550 3.600 -2.847 1.00 87.50 93 HIS A N 1
ATOM 682 C CA . HIS A 1 93 ? -0.139 4.679 -3.743 1.00 87.50 93 HIS A CA 1
ATOM 683 C C . HIS A 1 93 ? -0.846 4.527 -5.097 1.00 87.50 93 HIS A C 1
ATOM 685 O O . HIS A 1 93 ? -0.989 3.423 -5.619 1.00 87.50 93 HIS A O 1
ATOM 691 N N . ARG A 1 94 ? -1.279 5.649 -5.679 1.00 89.50 94 ARG A N 1
ATOM 692 C CA . ARG A 1 94 ? -1.807 5.683 -7.045 1.00 89.50 94 ARG A CA 1
ATOM 693 C C . ARG A 1 94 ? -0.725 6.260 -7.956 1.00 89.50 94 ARG A C 1
ATOM 695 O O . ARG A 1 94 ? -0.324 7.394 -7.700 1.00 89.50 94 ARG A O 1
ATOM 702 N N . PRO A 1 95 ? -0.274 5.512 -8.975 1.00 91.69 95 PRO A N 1
ATOM 703 C CA . PRO A 1 95 ? 0.822 5.932 -9.840 1.00 91.69 95 PRO A CA 1
ATOM 704 C C . PRO A 1 95 ? 0.411 7.152 -10.666 1.00 91.69 95 PRO A C 1
ATOM 706 O O . PRO A 1 95 ? -0.745 7.272 -11.084 1.00 91.69 95 PRO A O 1
ATOM 709 N N . HIS A 1 96 ? 1.359 8.049 -10.926 1.00 91.06 96 HIS A N 1
ATOM 710 C CA . HIS A 1 96 ? 1.127 9.209 -11.781 1.00 91.06 96 HIS A CA 1
ATOM 711 C C . HIS A 1 96 ? 1.322 8.859 -13.264 1.00 91.06 96 HIS A C 1
ATOM 713 O O . HIS A 1 96 ? 1.849 7.803 -13.615 1.00 91.06 96 HIS A O 1
ATOM 719 N N . ALA A 1 97 ? 0.920 9.762 -14.164 1.00 93.75 97 ALA A N 1
ATOM 720 C CA . ALA A 1 97 ? 1.068 9.561 -15.609 1.00 93.75 97 ALA A CA 1
ATOM 721 C C . ALA A 1 97 ? 2.526 9.279 -16.022 1.00 93.75 97 ALA A C 1
ATOM 723 O O . ALA A 1 97 ? 2.775 8.418 -16.862 1.00 93.75 97 ALA A O 1
ATOM 724 N N . GLU A 1 98 ? 3.488 9.951 -15.386 1.00 94.44 98 GLU A N 1
ATOM 725 C CA . GLU A 1 98 ? 4.917 9.725 -15.621 1.00 94.44 98 GLU A CA 1
ATOM 726 C C . GLU A 1 98 ? 5.379 8.327 -15.186 1.00 94.44 98 GLU A C 1
ATOM 728 O O . GLU A 1 98 ? 6.254 7.746 -15.826 1.00 94.44 98 GLU A O 1
ATOM 733 N N . ASP A 1 99 ? 4.766 7.747 -14.148 1.00 95.19 99 ASP A N 1
ATOM 734 C CA . ASP A 1 99 ? 5.062 6.373 -13.738 1.00 95.19 99 ASP A CA 1
ATOM 735 C C . ASP A 1 99 ? 4.541 5.363 -14.756 1.00 95.19 99 ASP A C 1
ATOM 737 O O . ASP A 1 99 ? 5.238 4.421 -15.128 1.00 95.19 99 ASP A O 1
ATOM 741 N N . LEU A 1 100 ? 3.334 5.591 -15.275 1.00 96.25 100 LEU A N 1
ATOM 742 C CA . LEU A 1 100 ? 2.762 4.754 -16.329 1.00 96.25 100 LEU A CA 1
ATOM 743 C C . LEU A 1 100 ? 3.574 4.847 -17.627 1.00 96.25 100 LEU A C 1
ATOM 745 O O . LEU A 1 100 ? 3.771 3.833 -18.298 1.00 96.25 100 LEU A O 1
ATOM 749 N N . ALA A 1 101 ? 4.078 6.037 -17.964 1.00 96.25 101 ALA A N 1
ATOM 750 C CA . ALA A 1 101 ? 4.969 6.236 -19.101 1.00 96.25 101 ALA A CA 1
ATOM 751 C C . ALA A 1 101 ? 6.300 5.486 -18.915 1.00 96.25 101 ALA A C 1
ATOM 753 O O . ALA A 1 101 ? 6.726 4.770 -19.823 1.00 96.25 101 ALA A O 1
ATOM 754 N N . ALA A 1 102 ? 6.916 5.578 -17.730 1.00 96.50 102 ALA A N 1
ATOM 755 C CA . ALA A 1 102 ? 8.143 4.854 -17.398 1.00 96.50 102 ALA A CA 1
A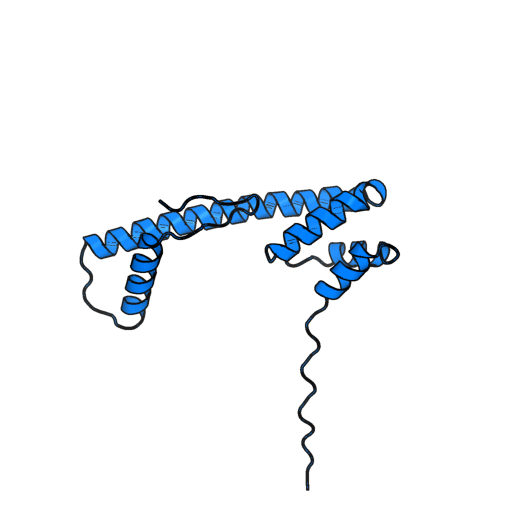TOM 756 C C . ALA A 1 102 ? 7.947 3.329 -17.452 1.00 96.50 102 ALA A C 1
ATOM 758 O O . ALA A 1 102 ? 8.730 2.624 -18.089 1.00 96.50 102 ALA A O 1
ATOM 759 N N . LEU A 1 103 ? 6.863 2.811 -16.866 1.00 96.75 103 LEU A N 1
ATOM 760 C CA . LEU A 1 103 ? 6.488 1.398 -16.971 1.00 96.75 103 LEU A CA 1
ATOM 761 C C . LEU A 1 103 ? 6.245 0.970 -18.427 1.00 96.75 103 LEU A C 1
ATOM 763 O O . LEU A 1 103 ? 6.641 -0.125 -18.824 1.00 96.75 103 LEU A O 1
ATOM 767 N N . GLY A 1 104 ? 5.627 1.837 -19.234 1.00 95.69 104 GLY A N 1
ATOM 768 C CA . GLY A 1 104 ? 5.424 1.641 -20.668 1.00 95.69 104 GLY A CA 1
ATOM 769 C C . GLY A 1 104 ? 6.736 1.495 -21.442 1.00 95.69 104 GLY A C 1
ATOM 770 O O . GLY A 1 104 ? 6.890 0.550 -22.217 1.00 95.69 104 GLY A O 1
ATOM 771 N N . ALA A 1 105 ? 7.694 2.388 -21.194 1.00 95.88 105 ALA A N 1
ATOM 772 C CA . ALA A 1 105 ? 9.025 2.348 -21.799 1.00 95.88 105 ALA A CA 1
ATOM 773 C C . ALA A 1 105 ? 9.830 1.108 -21.368 1.00 95.88 105 ALA A C 1
ATOM 775 O O . ALA A 1 105 ? 10.637 0.590 -22.137 1.00 95.88 105 ALA A O 1
ATOM 776 N N . LEU A 1 106 ? 9.572 0.593 -20.162 1.00 95.69 106 LEU A N 1
ATOM 777 C CA . LEU A 1 106 ? 10.220 -0.592 -19.602 1.00 95.69 106 LEU A CA 1
ATOM 778 C C . LEU A 1 106 ? 9.466 -1.905 -19.877 1.00 95.69 106 LEU A C 1
ATOM 780 O O . LEU A 1 106 ? 9.827 -2.920 -19.294 1.00 95.69 106 LEU A O 1
ATOM 784 N N . ARG A 1 107 ? 8.458 -1.946 -20.763 1.00 90.62 107 ARG A N 1
ATOM 785 C CA . ARG A 1 107 ? 7.613 -3.144 -20.998 1.00 90.62 107 ARG A CA 1
ATOM 786 C C . ARG A 1 107 ? 8.359 -4.427 -21.384 1.00 90.62 107 ARG A C 1
ATOM 788 O O . ARG A 1 107 ? 7.802 -5.505 -21.212 1.00 90.62 107 ARG A O 1
ATOM 795 N N . GLY A 1 108 ? 9.592 -4.332 -21.885 1.00 92.19 108 GLY A N 1
ATOM 796 C CA . GLY A 1 108 ? 10.453 -5.502 -22.108 1.00 92.19 108 GLY A CA 1
ATOM 797 C C . GLY A 1 108 ? 10.889 -6.206 -20.813 1.00 92.19 108 GLY A C 1
ATOM 798 O O . GLY A 1 108 ? 11.328 -7.351 -20.850 1.00 92.19 108 GLY A O 1
ATOM 799 N N . ASN A 1 109 ? 10.753 -5.542 -19.662 1.00 94.88 109 ASN A N 1
ATOM 800 C CA . ASN A 1 109 ? 10.973 -6.105 -18.339 1.00 94.88 109 ASN A CA 1
ATOM 801 C C . ASN A 1 109 ? 9.660 -6.721 -17.799 1.00 94.88 109 ASN A C 1
ATOM 803 O O . ASN A 1 109 ? 8.640 -6.027 -17.733 1.00 94.88 109 ASN A O 1
ATOM 807 N N . PRO A 1 110 ? 9.670 -7.992 -17.351 1.00 94.8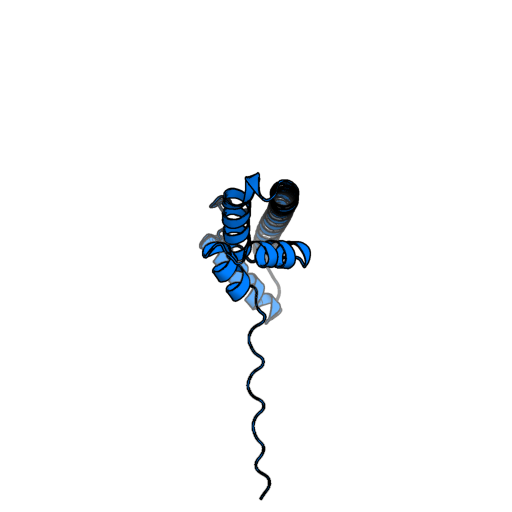8 110 PRO A N 1
ATOM 808 C CA . PRO A 1 110 ? 8.459 -8.680 -16.902 1.00 94.88 110 PRO A CA 1
ATOM 809 C C . PRO A 1 110 ? 7.835 -8.042 -15.653 1.00 94.88 110 PRO A C 1
ATOM 811 O O . PRO A 1 110 ? 6.611 -7.962 -15.552 1.00 94.88 110 PRO A O 1
ATOM 814 N N . THR A 1 111 ? 8.650 -7.528 -14.729 1.00 95.94 111 THR A N 1
ATOM 815 C CA . THR A 1 111 ? 8.170 -6.818 -13.536 1.00 95.94 111 THR A CA 1
ATOM 816 C C . THR A 1 111 ? 7.453 -5.531 -13.928 1.00 95.94 111 THR A C 1
ATOM 818 O O . THR A 1 111 ? 6.358 -5.266 -13.439 1.00 95.94 111 THR A O 1
ATOM 821 N N . ALA A 1 112 ? 8.011 -4.756 -14.862 1.00 96.19 112 ALA A N 1
ATOM 822 C CA . ALA A 1 112 ? 7.368 -3.537 -15.348 1.00 96.19 112 ALA A CA 1
ATOM 823 C C . ALA A 1 112 ? 6.021 -3.826 -16.031 1.00 96.19 112 ALA A C 1
ATOM 825 O O . ALA A 1 112 ? 5.035 -3.137 -15.768 1.00 96.19 112 ALA A O 1
ATOM 826 N N . ALA A 1 113 ? 5.948 -4.876 -16.854 1.00 95.69 113 ALA A N 1
ATOM 827 C CA . ALA A 1 113 ? 4.702 -5.301 -17.491 1.00 95.69 113 ALA A CA 1
ATOM 828 C C . ALA A 1 113 ? 3.634 -5.744 -16.469 1.00 95.69 113 ALA A C 1
ATOM 830 O O . ALA A 1 113 ? 2.458 -5.381 -16.596 1.00 95.69 113 ALA A O 1
ATOM 831 N N . ALA A 1 114 ? 4.035 -6.478 -15.427 1.00 95.31 114 ALA A N 1
ATOM 832 C CA . ALA A 1 114 ? 3.141 -6.904 -14.352 1.00 95.31 114 ALA A CA 1
ATOM 833 C C . ALA A 1 114 ? 2.604 -5.713 -13.542 1.00 95.31 114 ALA A C 1
ATOM 835 O O . ALA A 1 114 ? 1.399 -5.627 -13.288 1.00 95.31 114 ALA A O 1
ATOM 836 N N . LEU A 1 115 ? 3.473 -4.761 -13.185 1.00 95.62 115 LEU A N 1
ATOM 837 C CA . LEU A 1 115 ? 3.066 -3.536 -12.494 1.00 95.62 115 LEU A CA 1
ATOM 838 C C . LEU A 1 115 ? 2.123 -2.701 -13.359 1.00 95.62 115 LEU A C 1
ATOM 840 O O . LEU A 1 115 ? 1.082 -2.268 -12.877 1.00 95.62 115 LEU A O 1
ATOM 844 N N . LEU A 1 116 ? 2.413 -2.548 -14.651 1.00 94.88 116 LEU A N 1
ATOM 845 C CA . LEU A 1 116 ? 1.545 -1.802 -15.559 1.00 94.88 116 LEU A CA 1
ATOM 846 C C . LEU A 1 116 ? 0.142 -2.416 -15.664 1.00 94.88 116 LEU A C 1
ATOM 848 O O . LEU A 1 116 ? -0.845 -1.686 -15.700 1.00 94.88 116 LEU A O 1
ATOM 852 N N . THR A 1 117 ? 0.052 -3.748 -15.660 1.00 93.12 117 THR A N 1
ATOM 853 C CA . THR A 1 117 ? -1.227 -4.473 -15.665 1.00 93.12 117 THR A CA 1
ATOM 854 C C . THR A 1 117 ? -2.013 -4.232 -14.376 1.00 93.12 117 THR A C 1
ATOM 856 O O . THR A 1 117 ? -3.216 -3.999 -14.425 1.00 93.12 117 THR A O 1
ATOM 859 N N . ARG A 1 118 ? -1.340 -4.221 -13.219 1.00 91.88 118 ARG A N 1
ATOM 860 C CA . ARG A 1 118 ? -1.965 -3.910 -11.920 1.00 91.88 118 ARG A CA 1
ATOM 861 C C . ARG A 1 118 ? -2.466 -2.473 -11.822 1.00 91.88 118 ARG A C 1
ATOM 863 O O . ARG A 1 118 ? -3.428 -2.215 -11.108 1.00 91.88 118 ARG A O 1
ATOM 870 N N . CYS A 1 119 ? -1.810 -1.549 -12.516 1.00 91.50 119 CYS A N 1
ATOM 871 C CA . CYS A 1 119 ? -2.197 -0.143 -12.557 1.00 91.50 119 CYS A CA 1
ATOM 872 C C . CYS A 1 119 ? -3.356 0.142 -13.525 1.00 91.50 119 CYS A C 1
ATOM 874 O O . CYS A 1 119 ? -3.871 1.261 -13.528 1.00 91.50 119 CYS A O 1
ATOM 876 N N . ALA A 1 120 ? -3.756 -0.824 -14.361 1.00 84.19 120 ALA A N 1
ATOM 877 C CA . ALA A 1 120 ? -4.874 -0.641 -15.272 1.00 84.19 120 ALA A CA 1
ATOM 878 C C . ALA A 1 120 ? -6.179 -0.445 -14.478 1.00 84.19 120 ALA A C 1
ATOM 880 O O . ALA A 1 120 ? -6.404 -1.142 -13.483 1.00 84.19 120 ALA A O 1
ATOM 881 N N . PRO A 1 121 ? -7.055 0.489 -14.894 1.00 75.31 121 PRO A N 1
ATOM 882 C CA . PRO A 1 121 ? -8.365 0.611 -14.277 1.00 75.31 121 PRO A CA 1
ATOM 883 C C . PRO A 1 121 ? -9.109 -0.727 -14.398 1.00 75.31 121 PRO A C 1
ATOM 885 O O . PRO A 1 121 ? -8.952 -1.417 -15.412 1.00 75.31 121 PRO A O 1
ATOM 888 N N . PRO A 1 122 ? -9.925 -1.105 -13.396 1.00 68.62 122 PRO A N 1
ATOM 889 C CA . PRO A 1 122 ? -10.770 -2.282 -13.526 1.00 68.62 122 PRO A CA 1
ATOM 890 C C . PRO A 1 122 ? -11.617 -2.131 -14.790 1.00 68.62 122 PRO A C 1
ATOM 892 O O . PRO A 1 122 ? -12.172 -1.057 -15.042 1.00 68.62 122 PRO A O 1
ATOM 895 N N . ALA A 1 123 ? -11.678 -3.190 -15.602 1.00 67.25 123 ALA A N 1
ATOM 896 C CA . ALA A 1 123 ? -12.507 -3.191 -16.798 1.00 67.25 123 ALA A CA 1
ATOM 897 C C . ALA A 1 123 ? -13.938 -2.784 -16.406 1.00 67.25 123 ALA A C 1
ATOM 899 O O . ALA A 1 123 ? -14.449 -3.290 -15.398 1.00 67.25 123 ALA A O 1
ATOM 900 N N . PRO A 1 124 ? -14.581 -1.861 -17.145 1.00 65.94 124 PRO A N 1
ATOM 901 C CA . PRO A 1 124 ? -15.955 -1.499 -16.846 1.00 65.94 124 PRO A CA 1
ATOM 902 C C . PRO A 1 124 ? -16.814 -2.771 -16.884 1.00 65.94 124 PRO A C 1
ATOM 904 O O . PRO A 1 124 ? -16.604 -3.613 -17.766 1.00 65.94 124 PRO A O 1
ATOM 907 N N . PRO A 1 125 ? -17.755 -2.950 -15.938 1.00 65.88 125 PRO A N 1
ATOM 908 C CA . PRO A 1 125 ? -18.657 -4.089 -15.984 1.00 65.88 125 PRO A CA 1
ATOM 909 C C . PRO A 1 125 ? -19.373 -4.087 -17.337 1.00 65.88 125 PRO A C 1
ATOM 911 O O . PRO A 1 125 ? -19.834 -3.038 -17.795 1.00 65.88 125 PRO A O 1
ATOM 914 N N . ALA A 1 126 ? -19.430 -5.251 -17.990 1.00 67.00 126 ALA A N 1
ATOM 915 C CA . ALA A 1 126 ? -20.149 -5.406 -19.246 1.00 67.00 126 ALA A CA 1
ATOM 916 C C . ALA A 1 126 ? -21.584 -4.898 -19.050 1.00 67.00 126 ALA A C 1
ATOM 918 O O . ALA A 1 126 ? -22.288 -5.358 -18.148 1.00 67.00 126 ALA A O 1
ATOM 919 N N . ALA A 1 127 ? -21.985 -3.907 -19.850 1.00 70.38 127 ALA A N 1
ATOM 920 C CA . ALA A 1 127 ? -23.310 -3.315 -19.751 1.00 70.38 127 ALA A CA 1
ATOM 921 C C . ALA A 1 127 ? -24.371 -4.426 -19.865 1.00 70.38 127 ALA A C 1
ATOM 923 O O . ALA A 1 127 ? -24.254 -5.273 -20.761 1.00 70.38 127 ALA A O 1
ATOM 924 N N . PRO A 1 128 ? -25.387 -4.459 -18.981 1.00 62.91 128 PRO A N 1
ATOM 925 C CA . PRO A 1 128 ? -26.452 -5.441 -19.087 1.00 62.91 128 PRO A CA 1
ATOM 926 C C . PRO A 1 128 ? -27.115 -5.271 -20.452 1.00 62.91 128 PRO A C 1
ATOM 928 O O . PRO A 1 128 ? -27.645 -4.210 -20.782 1.00 62.91 128 PRO A O 1
ATOM 931 N N . THR A 1 129 ? -27.032 -6.313 -21.273 1.00 65.75 129 THR A N 1
ATOM 932 C CA . THR A 1 129 ? -27.672 -6.359 -22.584 1.00 65.75 129 THR A CA 1
ATOM 933 C C . THR A 1 129 ? -29.173 -6.433 -22.336 1.00 65.75 129 THR A C 1
ATOM 935 O O . THR A 1 129 ? -29.724 -7.503 -22.084 1.00 65.75 129 THR A O 1
ATOM 938 N N . VAL A 1 130 ? -29.843 -5.282 -22.341 1.00 66.50 130 VAL A N 1
ATOM 939 C CA . VAL A 1 130 ? -31.305 -5.226 -22.319 1.00 66.50 130 VAL A CA 1
ATOM 940 C C . VAL A 1 130 ? -31.789 -5.803 -23.649 1.00 66.50 130 VAL A C 1
ATOM 942 O O . VAL A 1 130 ? -31.741 -5.139 -24.682 1.00 66.50 130 VAL A O 1
ATOM 945 N N . ARG A 1 131 ? -32.213 -7.071 -23.639 1.00 60.56 131 ARG A N 1
ATOM 946 C CA . ARG A 1 131 ? -33.029 -7.645 -24.714 1.00 60.56 131 ARG A CA 1
ATOM 947 C C . ARG A 1 131 ? -34.427 -7.045 -24.591 1.00 60.56 131 ARG A C 1
ATOM 949 O O . ARG A 1 131 ? -35.142 -7.361 -23.644 1.00 60.56 131 ARG A O 1
ATOM 956 N N . LEU A 1 132 ? -34.785 -6.164 -25.519 1.00 54.72 132 LEU A N 1
ATOM 957 C CA . LEU A 1 132 ? -36.177 -5.765 -25.727 1.00 54.72 132 LEU A CA 1
ATOM 958 C C . LEU A 1 132 ? -36.935 -6.900 -26.454 1.00 54.72 132 LEU A C 1
ATOM 960 O O . LEU A 1 132 ? -36.302 -7.609 -27.243 1.00 54.72 132 LEU A O 1
ATOM 964 N N . PRO A 1 133 ? -38.229 -7.102 -26.132 1.00 65.12 133 PRO A N 1
ATOM 965 C CA . PRO A 1 133 ? -39.074 -8.162 -26.685 1.00 65.12 133 PRO A CA 1
ATOM 966 C C . PRO A 1 133 ? -39.427 -7.957 -28.161 1.00 65.12 133 PRO A C 1
ATOM 968 O O . PRO A 1 133 ? -39.484 -6.788 -28.607 1.00 65.12 133 PRO A O 1
#

Sequence (133 aa):
MPTPYGTRGGMAFGAQELCVLRRALARALNPSPVSAEEAQDCLRLAESLDEAMRESARLRAFLVADLARYRAALPGTATGYLALLDEALGAGHRPHAEDLAALGALRGNPTAAALLTRCAPPAPPAAPTVRLP

pLDDT: mean 86.37, std 12.21, range [50.28, 97.56]